Protein AF-A0A1N6RB59-F1 (afdb_monomer)

Foldseek 3Di:
DDPVVVVVVVVVVLVVLVCCCVVVVPPVLVSLVVVLVVLVVQLVVCVVVVPPVSVVVSVVVNVVSVVVNVVD

Mean predicted aligned error: 7.83 Å

pLDDT: mean 80.45, std 7.39, range [51.34, 90.5]

Sequence (72 aa):
MTEAKKSMFLSIIYAVIILSVYFFNLPLWIALVILAIIIAFELFLAIKKGDKFKMSINAVTLGLIILAAIML

Organism: NCBI:txid86664

Solvent-accessible surface area (backbone atoms only — not comparable to full-atom values): 3995 Å² total; per-residue (Å²): 134,57,71,66,60,53,50,54,51,52,53,50,52,54,50,51,49,54,48,44,37,69,75,66,66,42,57,66,66,59,54,47,52,56,51,46,54,52,40,51,52,50,26,55,51,19,57,75,68,66,38,63,68,56,30,53,52,30,52,53,51,46,53,51,48,53,53,52,62,72,76,103

Secondary structure (DSSP, 8-state):
--HHHHHHHHHHHHHHHHHHHHHTT--HHHHHHHHHHHHHHHHHHHHHHT-HHHHHHHHHHHHHHHHHHH--

Structure (mmCIF, N/CA/C/O backbone):
data_AF-A0A1N6RB59-F1
#
_entry.id   AF-A0A1N6RB59-F1
#
loop_
_atom_site.group_PDB
_atom_site.id
_atom_site.type_symbol
_atom_site.label_atom_id
_atom_site.label_alt_id
_atom_site.label_comp_id
_atom_site.label_asym_id
_atom_site.label_entity_id
_atom_site.label_seq_id
_atom_site.pdbx_PDB_ins_code
_atom_site.Cartn_x
_atom_site.Cartn_y
_atom_site.Cartn_z
_atom_site.occupancy
_atom_site.B_iso_or_equiv
_atom_site.auth_seq_id
_atom_site.auth_comp_id
_atom_site.auth_asym_id
_atom_site.auth_atom_id
_atom_site.pdbx_PDB_model_num
ATOM 1 N N . MET A 1 1 ? -6.208 17.654 9.189 1.00 51.34 1 MET A N 1
ATOM 2 C CA . MET A 1 1 ? -6.369 17.511 7.724 1.00 51.34 1 MET A CA 1
ATOM 3 C C . MET A 1 1 ? -7.740 16.902 7.478 1.00 51.34 1 MET A C 1
ATOM 5 O O . MET A 1 1 ? -8.012 15.850 8.037 1.00 51.34 1 MET A O 1
ATOM 9 N N . THR A 1 2 ? -8.636 17.596 6.774 1.00 67.81 2 THR A N 1
ATOM 10 C CA . THR A 1 2 ? -10.001 17.110 6.497 1.00 67.81 2 THR A CA 1
ATOM 11 C C . THR A 1 2 ? -9.956 15.838 5.644 1.00 67.81 2 THR A C 1
ATOM 13 O O . THR A 1 2 ? -9.081 15.711 4.787 1.00 67.81 2 THR A O 1
ATOM 16 N N . GLU A 1 3 ? -10.886 14.900 5.860 1.00 69.19 3 GLU A N 1
ATOM 17 C CA . GLU A 1 3 ? -10.946 13.616 5.130 1.00 69.19 3 GLU A CA 1
ATOM 18 C C . GLU A 1 3 ? -10.929 13.817 3.600 1.00 69.19 3 GLU A C 1
ATOM 20 O O . GLU A 1 3 ? -10.263 13.069 2.889 1.00 69.19 3 GLU A O 1
ATOM 25 N N . ALA A 1 4 ? -11.541 14.899 3.104 1.00 70.94 4 ALA A N 1
ATOM 26 C CA . ALA A 1 4 ? -11.510 15.285 1.691 1.00 70.94 4 ALA A CA 1
ATOM 27 C C . ALA A 1 4 ? -10.093 15.604 1.176 1.00 70.94 4 ALA A C 1
ATOM 29 O O . ALA A 1 4 ? -9.697 15.121 0.119 1.00 70.94 4 ALA A O 1
ATOM 30 N N . LYS A 1 5 ? -9.291 16.358 1.941 1.00 70.69 5 LYS A N 1
ATOM 31 C CA . LYS A 1 5 ? -7.901 16.673 1.566 1.00 70.69 5 LYS A CA 1
ATOM 32 C C . LYS A 1 5 ? -7.013 15.431 1.589 1.00 70.69 5 LYS A C 1
ATOM 34 O O . LYS A 1 5 ? -6.127 15.305 0.755 1.00 70.69 5 LYS A O 1
ATOM 39 N N . LYS A 1 6 ? -7.258 14.509 2.526 1.00 71.06 6 LYS A N 1
ATOM 40 C CA . LYS A 1 6 ? -6.544 13.227 2.599 1.00 71.06 6 LYS A CA 1
ATOM 41 C C . LYS A 1 6 ? -6.873 12.329 1.405 1.00 71.06 6 LYS A C 1
ATOM 43 O O . LYS A 1 6 ? -5.954 11.792 0.799 1.00 71.06 6 LYS A O 1
ATOM 48 N N . SER A 1 7 ? -8.155 12.213 1.059 1.00 75.19 7 SER A N 1
ATOM 49 C CA . SER A 1 7 ? -8.613 11.446 -0.103 1.0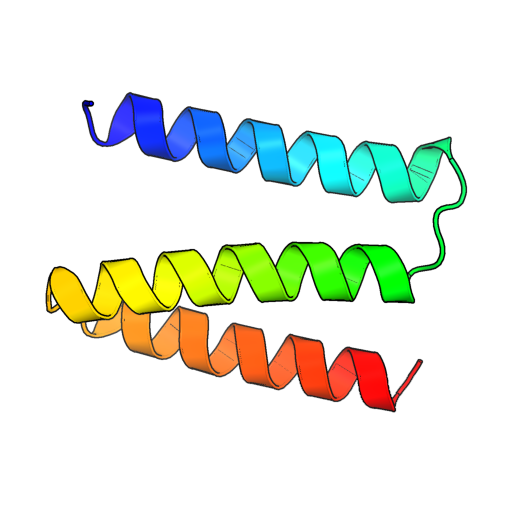0 75.19 7 SER A CA 1
ATOM 50 C C . SER A 1 7 ? -8.005 11.985 -1.401 1.00 75.19 7 SER A C 1
ATOM 52 O O . SER A 1 7 ? -7.373 11.245 -2.144 1.00 75.19 7 SER A O 1
ATOM 54 N N . MET A 1 8 ? -8.077 13.303 -1.609 1.00 78.25 8 MET A N 1
ATOM 55 C CA . MET A 1 8 ? -7.541 13.958 -2.805 1.00 78.25 8 MET A CA 1
ATOM 56 C C . MET A 1 8 ? -6.023 13.770 -2.947 1.00 78.25 8 MET A C 1
ATOM 58 O O . MET A 1 8 ? -5.529 13.529 -4.045 1.00 78.25 8 MET A O 1
ATOM 62 N N . PHE A 1 9 ? -5.283 13.820 -1.836 1.00 78.19 9 PHE A N 1
ATOM 63 C CA . PHE A 1 9 ? -3.838 13.588 -1.838 1.00 78.19 9 PHE A CA 1
ATOM 64 C C . PHE A 1 9 ? -3.482 12.141 -2.214 1.00 78.19 9 PHE A C 1
ATOM 66 O O . PHE A 1 9 ? -2.594 11.920 -3.031 1.00 78.19 9 PHE A O 1
ATOM 73 N N . LEU A 1 10 ? -4.215 11.159 -1.680 1.00 75.31 10 LEU A N 1
ATOM 74 C CA . LEU A 1 10 ? -4.067 9.747 -2.049 1.00 75.31 10 LEU A CA 1
ATOM 75 C C . LEU A 1 10 ? -4.379 9.511 -3.530 1.00 75.31 10 LEU A C 1
ATOM 77 O O . LEU A 1 10 ? -3.607 8.844 -4.211 1.00 75.31 10 LEU A O 1
ATOM 81 N N . SER A 1 11 ? -5.455 10.104 -4.053 1.00 76.19 11 SER A N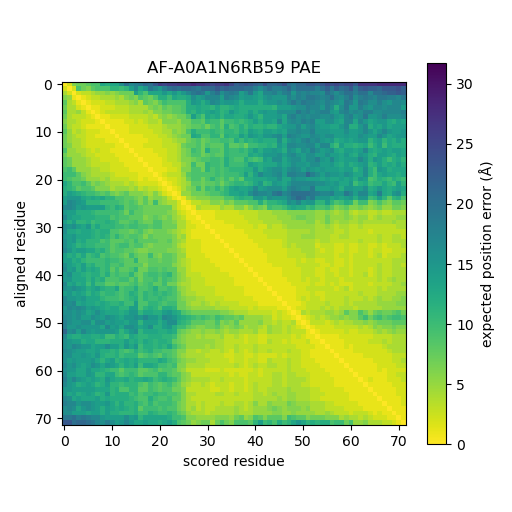 1
ATOM 82 C CA . SER A 1 11 ? -5.810 9.998 -5.474 1.00 76.19 11 SER A CA 1
ATOM 83 C C . SER A 1 11 ? -4.718 10.548 -6.395 1.00 76.19 11 SER A C 1
ATOM 85 O O . SER A 1 11 ? -4.415 9.930 -7.413 1.00 76.19 11 SER A O 1
ATOM 87 N N . ILE A 1 12 ? -4.092 11.672 -6.028 1.00 83.44 12 ILE A N 1
ATOM 88 C CA . ILE A 1 12 ? -2.968 12.246 -6.784 1.00 83.44 12 ILE A CA 1
ATOM 89 C C . ILE A 1 12 ? -1.765 11.298 -6.762 1.00 83.44 12 ILE A C 1
ATOM 91 O O . ILE A 1 12 ? -1.169 11.057 -7.807 1.00 83.44 12 ILE A O 1
ATOM 95 N N . ILE A 1 13 ? -1.435 10.715 -5.604 1.00 79.50 13 ILE A N 1
ATOM 96 C CA . ILE A 1 13 ? -0.341 9.739 -5.491 1.00 79.50 13 ILE A CA 1
ATOM 97 C C . ILE A 1 13 ? -0.606 8.526 -6.391 1.00 79.50 13 ILE A C 1
ATOM 99 O O . ILE A 1 13 ? 0.270 8.143 -7.164 1.00 79.50 13 ILE A O 1
ATOM 103 N N . TYR A 1 14 ? -1.815 7.959 -6.352 1.00 79.19 14 TYR A N 1
ATOM 104 C CA . TYR A 1 14 ? -2.177 6.832 -7.214 1.00 79.19 14 TYR A CA 1
ATOM 105 C C . TYR A 1 14 ? -2.068 7.182 -8.705 1.00 79.19 14 TYR A C 1
ATOM 107 O O . TYR A 1 14 ? -1.502 6.405 -9.473 1.00 79.19 14 TYR A O 1
ATOM 115 N N . ALA A 1 15 ? -2.535 8.363 -9.120 1.00 80.00 15 ALA A N 1
ATOM 116 C CA . ALA A 1 15 ? -2.432 8.813 -10.508 1.00 80.00 15 ALA A CA 1
ATOM 117 C C . ALA A 1 15 ? -0.974 8.998 -10.961 1.00 80.00 15 ALA A C 1
ATOM 119 O O . ALA A 1 15 ? -0.616 8.593 -12.066 1.00 80.00 15 ALA A O 1
ATOM 120 N N . VAL A 1 16 ? -0.120 9.559 -10.099 1.00 79.94 16 VAL A N 1
ATOM 121 C CA . VAL A 1 16 ? 1.312 9.734 -10.382 1.00 79.94 16 VAL A CA 1
ATOM 122 C C . VAL A 1 16 ? 2.010 8.385 -10.530 1.00 79.94 16 VAL A C 1
ATOM 124 O O . VAL A 1 16 ? 2.848 8.243 -11.416 1.00 79.94 16 VAL A O 1
ATOM 127 N N . ILE A 1 17 ? 1.648 7.379 -9.730 1.00 73.19 17 ILE A N 1
ATOM 128 C CA . ILE A 1 17 ? 2.199 6.022 -9.853 1.00 73.19 17 ILE A CA 1
ATOM 129 C C . ILE A 1 17 ? 1.815 5.413 -11.201 1.00 73.19 17 ILE A C 1
ATOM 131 O O . ILE A 1 17 ? 2.693 4.950 -11.921 1.00 73.19 17 ILE A O 1
ATOM 135 N N . ILE A 1 18 ? 0.535 5.474 -11.582 1.00 72.94 18 ILE A N 1
ATOM 136 C CA . ILE A 1 18 ? 0.051 4.940 -12.866 1.00 72.94 18 ILE A CA 1
ATOM 137 C C . ILE A 1 18 ? 0.762 5.624 -14.041 1.00 72.94 18 ILE A C 1
ATOM 139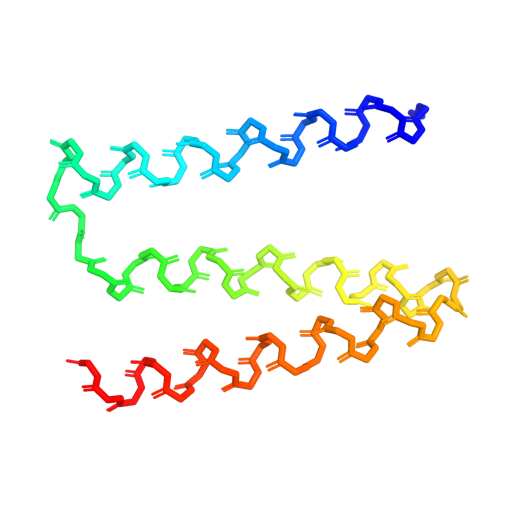 O O . ILE A 1 18 ? 1.277 4.949 -14.931 1.00 72.94 18 ILE A O 1
ATOM 143 N N . LEU A 1 19 ? 0.846 6.959 -14.019 1.00 76.62 19 LEU A N 1
ATOM 144 C CA . LEU A 1 19 ? 1.569 7.728 -15.031 1.00 76.62 19 LEU A CA 1
ATOM 145 C C . LEU A 1 19 ? 3.055 7.372 -15.052 1.00 76.62 19 LEU A C 1
ATOM 147 O O . LEU A 1 19 ? 3.619 7.239 -16.129 1.00 76.62 19 LEU A O 1
ATOM 151 N N . SER A 1 20 ? 3.681 7.167 -13.892 1.00 69.56 20 SER A N 1
ATOM 152 C CA . SER A 1 20 ? 5.105 6.833 -13.814 1.00 69.56 20 SER A CA 1
ATOM 153 C C . SER A 1 20 ? 5.411 5.468 -14.426 1.00 69.56 20 SER A C 1
ATOM 155 O O . SER A 1 20 ? 6.380 5.324 -15.166 1.00 69.56 20 SER A O 1
ATOM 157 N N . VAL A 1 21 ? 4.554 4.479 -14.174 1.00 67.38 21 VAL A N 1
ATOM 158 C CA . VAL A 1 21 ? 4.662 3.145 -14.777 1.00 67.38 21 VAL A CA 1
ATOM 159 C C . VAL A 1 21 ? 4.508 3.217 -16.289 1.00 67.38 21 VAL A C 1
ATOM 161 O O . VAL A 1 21 ? 5.311 2.634 -17.012 1.00 67.38 21 VAL A O 1
ATOM 164 N N . TYR A 1 22 ? 3.520 3.976 -16.764 1.00 68.69 22 TYR A N 1
ATOM 165 C CA . TYR A 1 22 ? 3.186 4.043 -18.183 1.00 68.69 22 TYR A CA 1
ATOM 166 C C . TYR A 1 22 ? 4.165 4.901 -19.003 1.00 68.69 22 TYR A C 1
ATOM 168 O O . TYR A 1 22 ? 4.541 4.517 -20.104 1.00 68.69 22 TYR A O 1
ATOM 176 N N . PHE A 1 23 ? 4.604 6.052 -18.477 1.00 73.44 23 PHE A N 1
ATOM 177 C CA . PHE A 1 23 ? 5.486 6.985 -19.192 1.00 73.44 23 PHE A CA 1
ATOM 178 C C . PHE A 1 23 ? 6.971 6.638 -19.085 1.00 73.44 23 PHE A C 1
ATOM 180 O O . PHE A 1 23 ? 7.707 6.868 -20.041 1.00 73.44 23 PHE A O 1
ATOM 187 N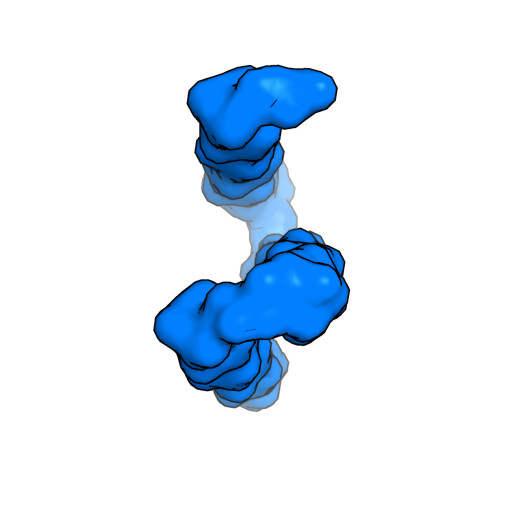 N . PHE A 1 24 ? 7.431 6.104 -17.949 1.00 71.31 24 PHE A N 1
ATOM 188 C CA . PHE A 1 24 ? 8.853 5.789 -17.746 1.00 71.31 24 PHE A CA 1
ATOM 189 C C . PHE A 1 24 ? 9.175 4.310 -17.945 1.00 71.31 24 PHE A C 1
ATOM 191 O O . PHE A 1 24 ? 10.299 3.892 -17.670 1.00 71.31 24 PHE A O 1
ATOM 198 N N . ASN A 1 25 ? 8.201 3.521 -18.415 1.00 67.38 25 ASN A N 1
ATOM 199 C CA . ASN A 1 25 ? 8.322 2.074 -18.573 1.00 67.38 25 ASN A CA 1
ATOM 200 C C . ASN A 1 25 ? 8.849 1.414 -17.285 1.00 67.38 25 ASN A C 1
ATOM 202 O O . ASN A 1 25 ? 9.698 0.519 -17.313 1.00 67.38 25 ASN A O 1
ATOM 206 N N . LEU A 1 26 ? 8.401 1.943 -16.139 1.00 67.94 26 LEU A N 1
ATOM 207 C CA . LEU A 1 26 ? 8.888 1.520 -14.837 1.00 67.94 26 LEU A CA 1
ATOM 208 C C . LEU A 1 26 ? 8.575 0.025 -14.689 1.00 67.94 26 LEU A C 1
ATOM 210 O O . LEU A 1 26 ? 7.430 -0.364 -14.943 1.00 67.94 26 LEU A O 1
ATOM 214 N N . PRO A 1 27 ? 9.540 -0.812 -14.265 1.00 77.44 27 PRO A N 1
ATOM 215 C CA . PRO A 1 27 ? 9.285 -2.224 -14.040 1.00 77.44 27 PRO A CA 1
ATOM 216 C C . PRO A 1 27 ? 8.037 -2.393 -13.176 1.00 77.44 27 PRO A C 1
ATOM 218 O O . PRO A 1 27 ? 7.950 -1.810 -12.092 1.00 77.44 27 PRO A O 1
ATOM 221 N N . LEU A 1 28 ? 7.076 -3.186 -13.654 1.00 75.31 28 LEU A N 1
ATOM 222 C CA . LEU A 1 28 ? 5.806 -3.457 -12.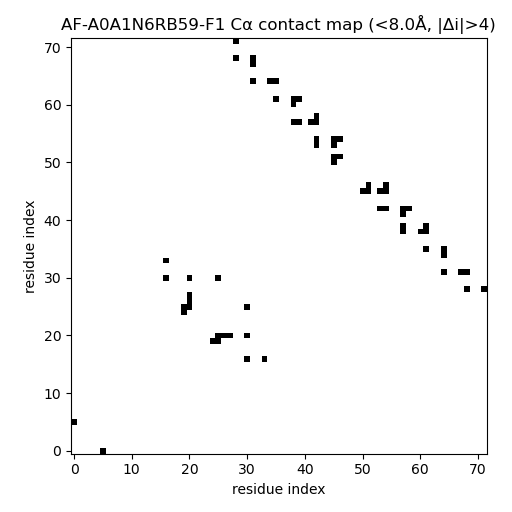968 1.00 75.31 28 LEU A CA 1
ATOM 223 C C . LEU A 1 28 ? 6.017 -3.865 -11.503 1.00 75.31 28 LEU A C 1
ATOM 225 O O . LEU A 1 28 ? 5.249 -3.481 -10.625 1.00 75.31 28 LEU A O 1
ATOM 229 N N . TRP A 1 29 ? 7.126 -4.548 -11.227 1.00 76.56 29 TRP A N 1
ATOM 230 C CA . TRP A 1 29 ? 7.593 -4.880 -9.885 1.00 76.56 29 TRP A CA 1
ATOM 231 C C . TRP A 1 29 ? 7.761 -3.660 -8.963 1.00 76.56 29 TRP A C 1
ATOM 233 O O . TRP A 1 29 ? 7.291 -3.669 -7.829 1.00 76.56 29 TRP A O 1
ATOM 243 N N . ILE A 1 30 ? 8.368 -2.572 -9.446 1.00 79.06 30 ILE A N 1
ATOM 244 C CA . ILE A 1 30 ? 8.552 -1.337 -8.668 1.00 79.06 30 ILE A CA 1
ATOM 245 C C . ILE A 1 30 ? 7.194 -0.679 -8.384 1.00 79.06 30 ILE A C 1
ATOM 247 O O . ILE A 1 30 ? 6.961 -0.191 -7.279 1.00 79.06 30 ILE A O 1
ATOM 251 N N . ALA A 1 31 ? 6.268 -0.721 -9.345 1.00 79.19 31 ALA A N 1
ATOM 252 C CA . ALA A 1 31 ? 4.907 -0.226 -9.157 1.00 79.19 31 ALA A CA 1
ATOM 253 C C . ALA A 1 31 ? 4.166 -0.975 -8.044 1.00 79.19 31 ALA A C 1
ATOM 255 O O . ALA A 1 31 ? 3.558 -0.350 -7.173 1.00 79.19 31 ALA A O 1
ATOM 256 N N . LEU A 1 32 ? 4.249 -2.310 -8.064 1.00 82.00 32 LEU A N 1
ATOM 257 C CA . LEU A 1 32 ? 3.634 -3.187 -7.070 1.00 82.00 32 LEU A CA 1
ATOM 258 C C . LEU A 1 32 ? 4.202 -2.932 -5.672 1.00 82.00 32 LEU A C 1
ATOM 260 O O . LEU A 1 32 ? 3.435 -2.868 -4.715 1.00 82.00 32 LEU A O 1
ATOM 264 N N . VAL A 1 33 ? 5.514 -2.704 -5.549 1.00 83.56 33 VAL A N 1
ATOM 265 C CA . VAL A 1 33 ? 6.154 -2.355 -4.269 1.00 83.56 33 VAL A CA 1
ATOM 266 C C . VAL A 1 33 ? 5.620 -1.029 -3.720 1.00 83.56 33 VAL A C 1
ATOM 268 O O . VAL A 1 33 ? 5.257 -0.953 -2.545 1.00 83.56 33 VAL A O 1
ATOM 271 N N . ILE A 1 34 ? 5.514 0.010 -4.552 1.00 83.44 34 ILE A N 1
ATOM 272 C CA . ILE A 1 34 ? 4.988 1.314 -4.115 1.00 83.44 34 ILE A CA 1
ATOM 273 C C . ILE A 1 34 ? 3.516 1.185 -3.688 1.00 83.44 34 ILE A C 1
ATOM 275 O O . ILE A 1 34 ? 3.127 1.694 -2.635 1.00 83.44 34 ILE A O 1
ATOM 279 N N . LEU A 1 35 ? 2.708 0.457 -4.465 1.00 83.75 35 LEU A N 1
ATOM 280 C CA . LEU A 1 35 ? 1.314 0.149 -4.134 1.00 83.75 35 LEU A CA 1
ATOM 281 C C . LEU A 1 35 ? 1.192 -0.616 -2.810 1.00 83.75 35 LEU A C 1
ATOM 283 O O . LEU A 1 35 ? 0.374 -0.244 -1.968 1.00 83.75 35 LEU A O 1
ATOM 287 N N . ALA A 1 36 ? 2.030 -1.631 -2.586 1.00 86.75 36 ALA A N 1
ATOM 288 C CA . ALA A 1 36 ? 2.047 -2.396 -1.343 1.00 86.75 36 ALA A CA 1
ATOM 289 C C . ALA A 1 36 ? 2.325 -1.498 -0.128 1.00 86.75 36 ALA A C 1
ATOM 291 O O . ALA A 1 36 ? 1.627 -1.597 0.881 1.00 86.75 36 ALA A O 1
ATOM 292 N N . ILE A 1 37 ? 3.295 -0.582 -0.233 1.00 86.06 37 ILE A N 1
ATOM 293 C CA . ILE A 1 37 ? 3.641 0.359 0.843 1.00 86.06 37 ILE A CA 1
ATOM 294 C C . ILE A 1 37 ? 2.452 1.269 1.182 1.00 86.06 37 ILE A C 1
ATOM 296 O O . ILE A 1 37 ? 2.137 1.465 2.358 1.00 86.06 37 ILE A O 1
ATOM 300 N N . ILE A 1 38 ? 1.760 1.801 0.171 1.00 86.19 38 ILE A N 1
ATOM 301 C CA . ILE A 1 38 ? 0.604 2.686 0.378 1.00 86.19 38 ILE A CA 1
ATOM 302 C C . ILE A 1 38 ? -0.547 1.931 1.044 1.00 86.19 38 ILE A C 1
ATOM 304 O O . ILE A 1 38 ? -1.090 2.405 2.046 1.00 86.19 38 ILE A O 1
ATOM 308 N N . ILE A 1 39 ? -0.892 0.743 0.539 1.00 87.56 39 ILE A N 1
ATOM 309 C CA . ILE A 1 39 ? -1.980 -0.067 1.100 1.00 87.56 39 ILE A CA 1
ATOM 310 C C . ILE A 1 39 ? -1.644 -0.506 2.531 1.00 87.56 39 ILE A C 1
ATOM 312 O O . ILE A 1 39 ? -2.528 -0.480 3.387 1.00 87.56 39 ILE A O 1
ATOM 316 N N . ALA A 1 40 ? -0.385 -0.848 2.828 1.00 85.81 40 ALA A N 1
ATOM 317 C CA . ALA A 1 40 ? 0.064 -1.170 4.183 1.00 85.81 40 ALA A CA 1
ATOM 318 C C . ALA A 1 40 ? -0.094 0.019 5.141 1.00 85.81 40 ALA A C 1
ATOM 320 O O . ALA A 1 40 ? -0.563 -0.146 6.270 1.00 85.81 40 ALA A O 1
ATOM 321 N N . PHE A 1 41 ? 0.227 1.232 4.688 1.00 85.69 41 PHE A N 1
ATOM 322 C CA . PHE A 1 41 ? 0.039 2.441 5.486 1.00 85.69 41 PHE A CA 1
ATOM 323 C C . PHE A 1 41 ? -1.443 2.743 5.735 1.00 85.69 41 PHE A C 1
ATOM 325 O O . PHE A 1 41 ? -1.850 3.089 6.848 1.00 85.69 41 PHE A O 1
ATOM 332 N N . GLU A 1 42 ? -2.282 2.583 4.715 1.00 82.62 42 GLU A N 1
ATOM 333 C CA . GLU A 1 42 ? -3.725 2.711 4.874 1.00 82.62 42 GLU A CA 1
ATOM 334 C C . GLU A 1 42 ? -4.317 1.615 5.769 1.00 82.62 42 GLU A C 1
ATOM 336 O O . GLU A 1 42 ? -5.198 1.921 6.572 1.00 82.62 42 GLU A O 1
ATOM 341 N N . LEU A 1 43 ? -3.809 0.379 5.700 1.00 86.75 43 LEU A N 1
ATOM 342 C CA . LEU A 1 43 ? -4.207 -0.719 6.580 1.00 86.75 43 LEU A CA 1
ATOM 343 C C . LEU A 1 43 ? -3.876 -0.380 8.036 1.00 86.75 43 LEU A C 1
ATOM 345 O O . LEU A 1 43 ? -4.736 -0.493 8.907 1.00 86.75 43 LEU A O 1
ATOM 349 N N . PHE A 1 44 ? -2.666 0.119 8.298 1.00 84.75 44 PHE A N 1
ATOM 350 C CA . PHE A 1 44 ? -2.262 0.590 9.623 1.00 84.75 44 PHE A CA 1
ATOM 351 C C . PHE A 1 44 ? -3.181 1.709 10.142 1.00 84.75 44 PHE A C 1
ATOM 353 O O . PHE A 1 44 ? -3.609 1.702 11.300 1.00 84.75 44 PHE A O 1
ATOM 360 N N . LEU A 1 45 ? -3.549 2.659 9.279 1.00 84.25 45 LEU A N 1
ATOM 361 C CA . LEU A 1 45 ? -4.493 3.721 9.626 1.00 84.25 45 LEU A CA 1
ATOM 362 C C . LEU A 1 45 ? -5.917 3.201 9.859 1.00 84.25 45 LEU A C 1
ATOM 364 O O . LEU A 1 45 ? -6.599 3.718 10.744 1.00 84.25 45 LEU A O 1
ATOM 368 N N . ALA A 1 46 ? -6.369 2.208 9.091 1.00 85.25 46 ALA A N 1
ATOM 369 C CA . ALA A 1 46 ? -7.673 1.572 9.258 1.00 85.25 46 ALA A CA 1
ATOM 370 C C . ALA A 1 46 ? -7.753 0.817 10.592 1.00 85.25 46 ALA A C 1
ATOM 372 O O . ALA A 1 46 ? -8.732 0.987 11.318 1.00 85.25 46 ALA A O 1
ATOM 373 N N . ILE A 1 47 ? -6.685 0.098 10.964 1.00 86.75 47 ILE A N 1
ATOM 374 C CA . ILE A 1 47 ? -6.535 -0.553 12.275 1.00 86.75 47 ILE A CA 1
ATOM 375 C C . ILE A 1 47 ? -6.656 0.481 13.391 1.00 86.75 47 ILE A C 1
ATOM 377 O O . ILE A 1 47 ? -7.482 0.334 14.289 1.00 86.75 47 ILE A O 1
ATOM 381 N N . LYS A 1 48 ? -5.883 1.572 13.311 1.00 84.12 48 LYS A N 1
ATOM 382 C CA . LYS A 1 48 ? -5.896 2.631 14.330 1.00 84.12 48 LYS A CA 1
ATOM 383 C C . LYS A 1 48 ? -7.265 3.311 14.462 1.00 84.12 48 LYS A C 1
ATOM 385 O O . LYS A 1 48 ? -7.621 3.755 15.548 1.00 84.12 48 LYS A O 1
ATOM 390 N N . LYS A 1 49 ? -8.019 3.416 13.365 1.00 85.44 49 LYS A N 1
ATOM 391 C CA . LYS A 1 49 ? -9.372 3.994 13.342 1.00 85.44 49 LYS A CA 1
ATOM 392 C C . LYS A 1 49 ? -10.480 2.989 13.690 1.00 85.44 49 LYS A C 1
ATOM 394 O O . LYS A 1 49 ? -11.624 3.410 13.819 1.00 85.44 49 LYS A O 1
ATOM 399 N N . GLY A 1 50 ? -10.172 1.696 13.829 1.00 87.69 50 GLY A N 1
ATOM 400 C CA . GLY A 1 50 ? -11.168 0.643 14.063 1.00 87.69 50 GLY A CA 1
ATOM 401 C C . GLY A 1 50 ? -12.122 0.408 12.883 1.00 87.69 50 GLY A C 1
ATOM 402 O O . GLY A 1 50 ? -13.195 -0.170 13.063 1.00 87.69 50 GLY A O 1
ATOM 403 N N . ASP A 1 51 ? -11.758 0.857 11.679 1.00 86.94 51 ASP A N 1
ATOM 404 C CA . ASP A 1 51 ? -12.592 0.748 10.481 1.00 86.94 51 ASP A CA 1
ATOM 405 C C . ASP A 1 51 ? -12.449 -0.654 9.874 1.00 86.94 51 ASP A C 1
ATOM 407 O O . ASP A 1 51 ? -11.574 -0.916 9.044 1.00 86.94 51 ASP A O 1
ATOM 411 N N . LYS A 1 52 ? -13.310 -1.575 10.328 1.00 84.06 52 LYS A N 1
ATOM 412 C CA . LYS A 1 52 ? -13.294 -2.989 9.920 1.00 84.06 52 LYS A CA 1
ATOM 413 C C . LYS A 1 52 ? -13.423 -3.169 8.407 1.00 84.06 52 LYS A C 1
ATOM 415 O O . LYS A 1 52 ? -12.790 -4.061 7.855 1.00 84.06 52 LYS A O 1
ATOM 420 N N . PHE A 1 53 ? -14.205 -2.322 7.738 1.00 84.06 53 PHE A N 1
ATOM 421 C CA . PHE A 1 53 ? -14.429 -2.432 6.298 1.00 84.06 53 PHE A CA 1
ATOM 422 C C . PHE A 1 53 ? -13.158 -2.094 5.515 1.00 84.06 53 PHE A C 1
ATOM 424 O O . PHE A 1 53 ? -12.699 -2.896 4.700 1.00 84.06 53 PHE A O 1
ATOM 431 N N . LYS A 1 54 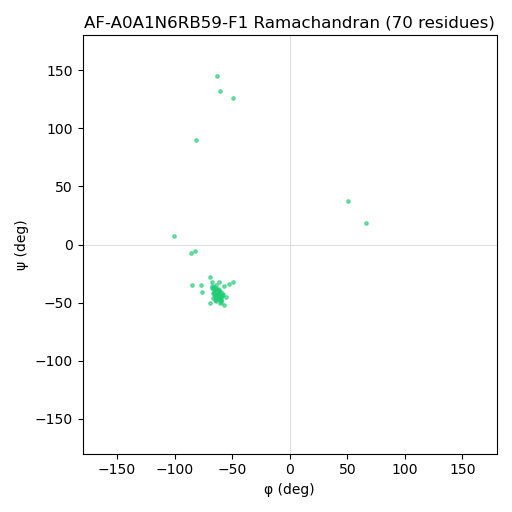? -12.533 -0.949 5.819 1.00 82.44 54 LYS A N 1
ATOM 432 C CA . LYS A 1 54 ? -11.255 -0.571 5.193 1.00 82.44 54 LYS A CA 1
ATOM 433 C C . LYS A 1 54 ? -10.133 -1.536 5.545 1.00 82.44 54 LYS A C 1
ATOM 435 O O . LYS A 1 54 ? -9.290 -1.821 4.703 1.00 82.44 54 LYS A O 1
ATOM 440 N N . MET A 1 55 ? -10.134 -2.067 6.764 1.00 87.38 55 MET A N 1
ATOM 441 C CA . MET A 1 55 ? -9.145 -3.047 7.192 1.00 87.38 55 MET A CA 1
ATOM 442 C C . MET A 1 55 ? -9.243 -4.344 6.372 1.00 87.38 55 MET A C 1
ATOM 444 O O . MET A 1 55 ? -8.227 -4.824 5.876 1.00 87.38 55 MET A O 1
ATOM 448 N N . SER A 1 56 ? -10.453 -4.876 6.165 1.00 85.88 56 SER A N 1
ATOM 449 C CA . SER A 1 56 ? -10.670 -6.066 5.334 1.00 85.88 56 SER A CA 1
ATOM 450 C C . SER A 1 56 ? -10.291 -5.834 3.873 1.00 85.88 56 SER A C 1
ATOM 452 O O . SER A 1 56 ? -9.581 -6.657 3.301 1.00 85.88 56 SER A O 1
ATOM 454 N N . ILE A 1 57 ? -10.710 -4.711 3.279 1.00 90.50 57 ILE A N 1
ATOM 455 C CA . ILE A 1 57 ? -10.366 -4.389 1.887 1.00 90.50 57 ILE A CA 1
ATOM 456 C C . ILE A 1 57 ? -8.854 -4.282 1.722 1.00 90.50 57 ILE A C 1
ATOM 458 O O . ILE A 1 57 ? -8.291 -4.938 0.854 1.00 90.50 57 ILE A O 1
ATOM 462 N N . ASN A 1 58 ? -8.173 -3.517 2.575 1.00 88.69 58 ASN A N 1
ATOM 463 C CA . ASN A 1 58 ? -6.737 -3.313 2.424 1.00 88.69 58 ASN A CA 1
ATOM 464 C C . ASN A 1 58 ? -5.929 -4.593 2.673 1.00 88.69 58 ASN A C 1
ATOM 466 O O . ASN A 1 58 ? -4.910 -4.798 2.017 1.00 88.69 58 ASN A O 1
ATOM 470 N N . ALA A 1 59 ? -6.391 -5.479 3.560 1.00 87.69 59 ALA A N 1
ATOM 471 C CA . ALA A 1 59 ? -5.779 -6.791 3.751 1.00 87.69 59 ALA A CA 1
ATOM 472 C C . ALA A 1 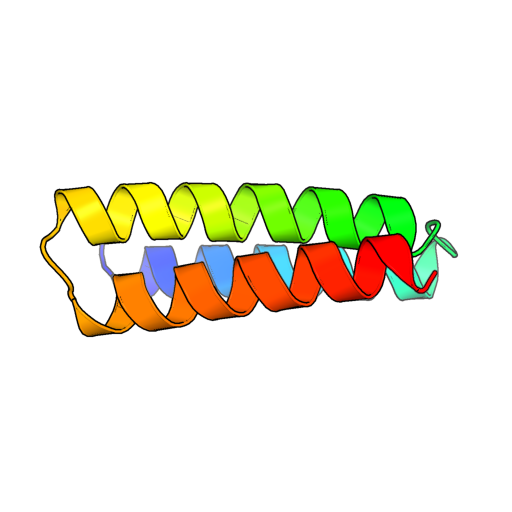59 ? -5.915 -7.680 2.500 1.00 87.69 59 ALA A C 1
ATOM 474 O O . ALA A 1 59 ? -4.933 -8.283 2.066 1.00 87.69 59 ALA A O 1
ATOM 475 N N . VAL A 1 60 ? -7.103 -7.722 1.884 1.00 90.31 60 VAL A N 1
ATOM 476 C CA . VAL A 1 60 ? -7.336 -8.470 0.635 1.00 90.31 60 VAL A CA 1
ATOM 477 C C . VAL A 1 60 ? -6.509 -7.887 -0.512 1.00 90.31 60 VAL A C 1
ATOM 479 O O . VAL A 1 60 ? -5.853 -8.632 -1.237 1.00 90.31 60 VAL A O 1
ATOM 482 N N . THR A 1 61 ? -6.477 -6.560 -0.645 1.00 88.56 61 THR A N 1
ATOM 483 C CA . THR A 1 61 ? -5.693 -5.869 -1.675 1.00 88.56 61 THR A CA 1
ATOM 484 C C . THR A 1 61 ? -4.196 -6.145 -1.529 1.00 88.56 61 THR A C 1
ATOM 486 O O . THR A 1 61 ? -3.535 -6.405 -2.530 1.00 88.56 61 THR A O 1
ATOM 489 N N . LEU A 1 62 ? -3.652 -6.170 -0.306 1.00 88.94 62 LEU A N 1
ATOM 490 C CA . LEU A 1 62 ? -2.262 -6.587 -0.072 1.00 88.94 62 LEU A CA 1
ATOM 491 C C . LEU A 1 62 ? -2.007 -8.029 -0.513 1.00 88.94 62 LEU A C 1
ATOM 493 O O . LEU A 1 62 ? -0.999 -8.292 -1.164 1.00 88.94 62 LEU A O 1
ATOM 497 N N . GLY A 1 63 ? -2.926 -8.947 -0.205 1.00 88.69 63 GLY A N 1
ATOM 498 C CA . GLY A 1 63 ? -2.839 -10.334 -0.663 1.00 88.69 63 GLY A CA 1
ATOM 499 C C . GLY A 1 63 ? -2.797 -10.446 -2.190 1.00 88.69 63 GLY A C 1
ATOM 500 O O . GLY A 1 63 ? -1.965 -11.170 -2.730 1.00 88.69 63 GLY A O 1
ATOM 501 N N . LEU A 1 64 ? -3.635 -9.675 -2.890 1.00 89.31 64 LEU A N 1
ATOM 502 C CA . LEU A 1 64 ? -3.644 -9.614 -4.355 1.00 89.31 64 LEU A CA 1
ATOM 503 C C . LEU A 1 64 ? -2.350 -9.026 -4.928 1.00 89.31 64 LEU A C 1
ATOM 505 O O . LEU A 1 64 ? -1.853 -9.535 -5.927 1.00 89.31 64 LEU A O 1
ATOM 509 N N . ILE A 1 65 ? -1.784 -7.994 -4.297 1.00 87.00 65 ILE A N 1
ATOM 510 C CA . ILE A 1 65 ? -0.508 -7.404 -4.727 1.00 87.00 65 ILE A CA 1
ATOM 511 C C . ILE A 1 65 ? 0.634 -8.415 -4.583 1.00 87.00 65 ILE A C 1
ATOM 513 O O . ILE A 1 65 ? 1.451 -8.538 -5.492 1.00 87.00 65 ILE A O 1
ATOM 517 N N . ILE A 1 66 ? 0.679 -9.169 -3.480 1.00 85.25 66 ILE A N 1
ATOM 518 C CA . ILE A 1 66 ? 1.683 -10.225 -3.277 1.00 85.25 66 ILE A CA 1
ATOM 519 C 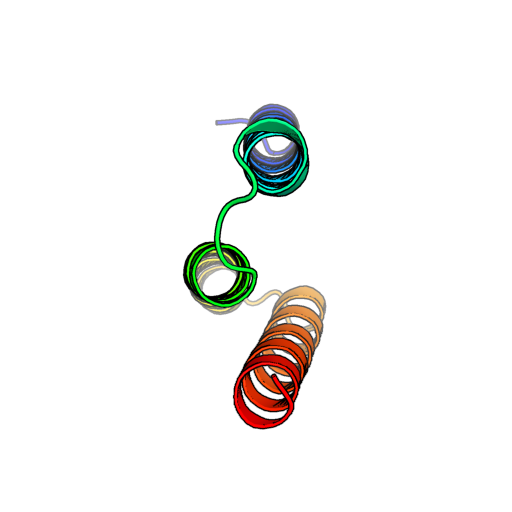C . ILE A 1 66 ? 1.517 -11.327 -4.325 1.00 85.25 66 ILE A C 1
ATOM 521 O O . ILE A 1 66 ? 2.499 -11.756 -4.923 1.00 85.25 66 ILE A O 1
ATOM 525 N N . LEU A 1 67 ? 0.280 -11.757 -4.586 1.00 86.19 67 LEU A N 1
ATOM 526 C CA . LEU A 1 67 ? -0.002 -12.762 -5.608 1.00 86.19 67 LEU A CA 1
ATOM 527 C C . LEU A 1 67 ? 0.443 -12.287 -7.000 1.00 86.19 67 LEU A C 1
ATOM 529 O O . LEU A 1 67 ? 1.094 -13.034 -7.727 1.00 86.19 67 LEU A O 1
ATOM 533 N N . ALA A 1 68 ? 0.148 -11.030 -7.340 1.00 83.19 68 ALA A N 1
ATOM 534 C CA . ALA A 1 68 ? 0.580 -10.408 -8.585 1.00 83.19 68 ALA A CA 1
ATOM 535 C C . ALA A 1 68 ? 2.110 -10.311 -8.684 1.00 83.19 68 ALA A C 1
ATOM 537 O O . ALA A 1 68 ? 2.650 -10.548 -9.754 1.00 83.19 68 ALA A O 1
ATOM 538 N N . ALA A 1 69 ? 2.812 -10.019 -7.585 1.00 81.38 69 ALA A N 1
ATOM 539 C CA . ALA A 1 69 ? 4.274 -9.965 -7.559 1.00 81.38 69 ALA A CA 1
ATOM 540 C C . ALA A 1 69 ? 4.942 -11.343 -7.720 1.00 81.38 69 ALA A C 1
ATOM 542 O O . ALA A 1 69 ? 6.061 -11.412 -8.211 1.00 81.38 69 ALA A O 1
ATOM 543 N N . ILE A 1 70 ? 4.278 -12.432 -7.306 1.00 83.94 70 ILE A N 1
ATOM 544 C CA . ILE A 1 70 ? 4.763 -13.812 -7.500 1.00 83.94 70 ILE A CA 1
ATOM 545 C C . ILE A 1 70 ? 4.547 -14.280 -8.947 1.00 83.94 70 ILE A C 1
ATOM 547 O O . ILE A 1 70 ? 5.341 -15.060 -9.465 1.00 83.94 70 ILE A O 1
ATOM 551 N N . MET A 1 71 ? 3.458 -13.845 -9.586 1.00 83.56 71 MET A N 1
ATOM 552 C CA . MET A 1 71 ? 3.100 -14.240 -10.955 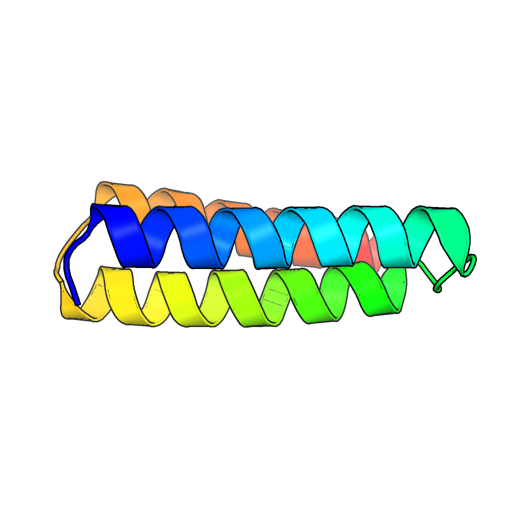1.00 83.56 71 MET A CA 1
ATOM 553 C C . MET A 1 71 ? 3.819 -13.446 -12.058 1.00 83.56 71 MET A C 1
ATOM 555 O O . MET A 1 71 ? 3.636 -13.769 -13.232 1.00 83.56 71 MET A O 1
ATOM 559 N N . LEU A 1 72 ? 4.588 -12.415 -11.698 1.00 77.56 72 LEU A N 1
ATOM 560 C CA . LEU A 1 72 ? 5.213 -11.446 -12.603 1.00 77.56 72 LEU A CA 1
ATOM 561 C C . LEU A 1 72 ? 6.737 -11.516 -12.503 1.00 77.56 72 LEU A C 1
ATOM 563 O O . LEU A 1 72 ? 7.372 -11.593 -13.576 1.00 77.56 72 LEU A O 1
#

Nearest PDB structures (foldseek):
  2yxh-assembly1_B  TM=6.607E-01  e=4.268E+00  Thermotoga maritima MSB8
  6cnn-assembly1_A  TM=6.828E-01  e=8.223E+00  Homo sapiens

Radius of gyration: 13.28 Å; Cα contacts (8 Å, |Δi|>4): 34; chains: 1; bounding box: 24×32×34 Å